Protein AF-A0A1F4RJP4-F1 (afdb_monomer)

Structure (mmCIF, N/CA/C/O backbone):
data_AF-A0A1F4RJP4-F1
#
_entry.id   AF-A0A1F4RJP4-F1
#
loop_
_atom_site.group_PDB
_atom_site.id
_atom_site.type_symbol
_atom_site.label_atom_id
_atom_site.label_alt_id
_atom_site.label_comp_id
_atom_site.label_asym_id
_atom_site.label_entity_id
_atom_site.label_seq_id
_atom_site.pdbx_PDB_ins_code
_atom_site.Cartn_x
_atom_site.Cartn_y
_atom_site.Cartn_z
_atom_site.occupancy
_atom_site.B_iso_or_equiv
_atom_site.auth_seq_id
_atom_site.auth_comp_id
_atom_site.auth_asym_id
_atom_site.auth_atom_id
_atom_site.pdbx_PDB_model_num
ATOM 1 N N . MET A 1 1 ? 4.110 -19.341 -16.156 1.00 52.88 1 MET A N 1
ATOM 2 C CA . MET A 1 1 ? 4.698 -18.355 -17.087 1.00 52.88 1 MET A CA 1
ATOM 3 C C . MET A 1 1 ? 5.980 -18.967 -17.621 1.00 52.88 1 MET A C 1
ATOM 5 O O . MET A 1 1 ? 6.853 -19.254 -16.818 1.00 52.88 1 MET A O 1
ATOM 9 N N . SER A 1 2 ? 6.048 -19.293 -18.911 1.00 66.00 2 SER A N 1
ATOM 10 C CA . SER A 1 2 ? 7.156 -20.068 -19.509 1.00 66.00 2 SER A CA 1
ATOM 11 C C . SER A 1 2 ? 7.699 -19.457 -20.808 1.00 66.00 2 SER A C 1
ATOM 13 O O . SER A 1 2 ? 8.524 -20.071 -21.471 1.00 66.00 2 SER A O 1
ATOM 15 N N . ASP A 1 3 ? 7.273 -18.243 -21.161 1.00 86.75 3 ASP A N 1
ATOM 16 C CA . ASP A 1 3 ? 7.645 -17.534 -22.394 1.00 86.75 3 ASP A CA 1
ATOM 17 C C . ASP A 1 3 ? 8.499 -16.277 -22.146 1.00 86.75 3 ASP A C 1
ATOM 19 O O . ASP A 1 3 ? 8.596 -15.406 -23.004 1.00 86.75 3 ASP A O 1
ATOM 23 N N . GLY A 1 4 ? 9.115 -16.159 -20.966 1.00 82.88 4 GLY A N 1
ATOM 24 C CA . GLY A 1 4 ? 10.009 -15.043 -20.636 1.00 82.88 4 GLY A CA 1
ATOM 25 C C . GLY A 1 4 ? 9.309 -13.711 -20.344 1.00 82.88 4 GLY A C 1
ATOM 26 O O . GLY A 1 4 ? 9.984 -12.698 -20.169 1.00 82.88 4 GLY A O 1
ATOM 27 N N . ARG A 1 5 ? 7.972 -13.681 -20.261 1.00 88.69 5 ARG A N 1
ATOM 28 C CA . ARG A 1 5 ? 7.241 -12.471 -19.862 1.00 88.69 5 ARG A CA 1
ATOM 29 C C . ARG A 1 5 ? 7.462 -12.135 -18.388 1.00 88.69 5 ARG A C 1
ATOM 31 O O . ARG A 1 5 ? 7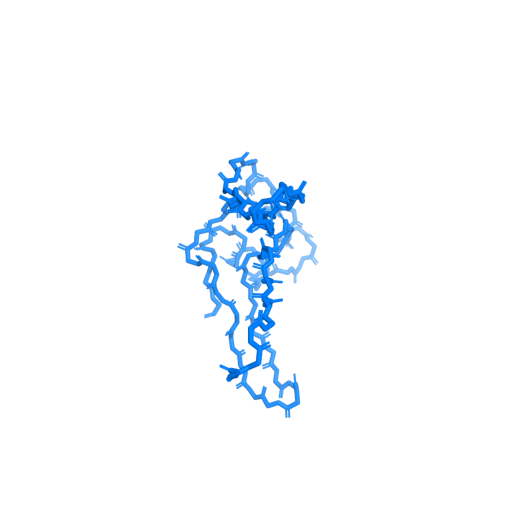.402 -13.005 -17.521 1.00 88.69 5 ARG A O 1
ATOM 38 N N . LEU A 1 6 ? 7.635 -10.843 -18.124 1.00 90.81 6 LEU A N 1
ATOM 39 C CA . LEU A 1 6 ? 7.722 -10.266 -16.789 1.00 90.81 6 LEU A CA 1
ATOM 40 C C . LEU A 1 6 ? 6.378 -9.628 -16.415 1.00 90.81 6 LEU A C 1
ATOM 42 O O . LEU A 1 6 ? 5.877 -8.770 -17.138 1.00 90.81 6 LEU A O 1
ATOM 46 N N . ALA A 1 7 ? 5.816 -10.029 -15.277 1.00 94.00 7 ALA A N 1
ATOM 47 C CA . ALA A 1 7 ? 4.664 -9.377 -14.663 1.00 94.00 7 ALA A CA 1
ATOM 48 C C . ALA A 1 7 ? 5.113 -8.699 -13.365 1.00 94.00 7 ALA A C 1
ATOM 50 O O . ALA A 1 7 ? 5.727 -9.342 -12.514 1.00 94.00 7 ALA A O 1
ATOM 51 N N . VAL A 1 8 ? 4.812 -7.409 -13.217 1.00 95.94 8 VAL A N 1
ATOM 52 C CA . VAL A 1 8 ? 5.193 -6.616 -12.042 1.00 95.94 8 VAL A CA 1
ATOM 53 C C . VAL A 1 8 ? 3.936 -6.063 -11.392 1.00 95.94 8 VAL A C 1
ATOM 55 O O . VAL A 1 8 ? 3.144 -5.387 -12.043 1.00 95.94 8 VAL A O 1
ATOM 58 N N . ASN A 1 9 ? 3.775 -6.328 -10.100 1.00 96.56 9 ASN A N 1
ATOM 59 C CA . ASN A 1 9 ? 2.834 -5.609 -9.255 1.00 96.56 9 ASN A CA 1
ATOM 60 C C . ASN A 1 9 ? 3.645 -4.607 -8.412 1.00 96.56 9 ASN A C 1
ATOM 62 O O . ASN A 1 9 ? 4.478 -5.050 -7.623 1.00 96.56 9 ASN A O 1
ATOM 66 N N . PRO A 1 10 ? 3.446 -3.288 -8.579 1.00 96.88 10 PRO A N 1
ATOM 67 C CA . PRO A 1 10 ? 4.207 -2.270 -7.852 1.00 96.88 10 PRO A CA 1
ATOM 68 C C . PRO A 1 10 ? 3.794 -2.135 -6.376 1.00 96.88 10 PRO A C 1
ATOM 70 O O . PRO A 1 10 ? 4.415 -1.379 -5.632 1.00 96.88 10 PRO A O 1
ATOM 73 N N . GLY A 1 11 ? 2.743 -2.837 -5.951 1.00 96.19 11 GLY A N 1
ATOM 74 C CA . GLY A 1 11 ? 2.070 -2.597 -4.685 1.00 96.19 11 GLY A CA 1
ATOM 75 C C . GLY A 1 11 ? 1.108 -1.414 -4.775 1.00 96.19 11 GLY A C 1
ATOM 76 O O . GLY A 1 11 ? 0.655 -1.031 -5.854 1.00 96.19 11 GLY A O 1
ATOM 77 N N . SER A 1 12 ? 0.770 -0.853 -3.617 1.00 97.62 12 SER A N 1
ATOM 78 C CA . SER A 1 12 ? -0.179 0.250 -3.494 1.00 97.62 12 SER A CA 1
ATOM 79 C C . SER A 1 12 ? 0.475 1.440 -2.810 1.00 97.62 12 SER A C 1
ATOM 81 O O . SER A 1 12 ? 1.119 1.299 -1.769 1.00 97.62 12 SER A O 1
ATOM 83 N N . VAL A 1 13 ? 0.271 2.628 -3.378 1.00 98.25 13 VAL A N 1
ATOM 84 C CA . VAL A 1 13 ? 0.743 3.885 -2.785 1.00 98.25 13 VAL A CA 1
ATOM 85 C C . VAL A 1 13 ? -0.145 4.305 -1.613 1.00 98.25 13 VAL A C 1
ATOM 87 O O . VAL A 1 13 ? 0.365 4.803 -0.617 1.00 98.25 13 VAL A O 1
ATOM 90 N N . GLY A 1 14 ? -1.465 4.126 -1.731 1.00 96.56 14 GLY A N 1
ATOM 91 C CA . GLY A 1 14 ? -2.441 4.752 -0.831 1.00 96.56 14 GLY A CA 1
ATOM 92 C C . GLY A 1 14 ? -3.283 3.798 0.011 1.00 96.56 14 GLY A C 1
ATOM 93 O O . GLY A 1 14 ? -3.951 4.259 0.928 1.00 96.56 14 GLY A O 1
ATOM 94 N N . LEU A 1 15 ? -3.277 2.496 -0.286 1.00 97.25 15 LEU A N 1
ATOM 95 C CA . LEU A 1 15 ? -4.042 1.504 0.472 1.00 97.25 15 LEU A CA 1
ATOM 96 C C . LEU A 1 15 ? -3.264 0.179 0.540 1.00 97.25 15 LEU A C 1
ATOM 98 O O . LEU A 1 15 ? -3.367 -0.629 -0.386 1.00 97.25 15 LEU A O 1
ATOM 102 N N . PRO A 1 16 ? -2.431 -0.024 1.577 1.00 97.56 16 PRO A N 1
ATOM 103 C CA . PRO A 1 16 ? -1.498 -1.150 1.649 1.00 97.56 16 PRO A CA 1
ATOM 104 C C . PRO A 1 16 ? -2.173 -2.483 1.988 1.00 97.56 16 PRO A C 1
ATOM 106 O O . PRO A 1 16 ? -1.549 -3.533 1.801 1.00 97.56 16 PRO A O 1
ATOM 109 N N . ALA A 1 17 ? -3.419 -2.453 2.470 1.00 98.19 17 ALA A N 1
ATOM 110 C CA . ALA A 1 17 ? -4.234 -3.639 2.655 1.00 98.19 17 ALA A CA 1
ATOM 111 C C . ALA A 1 17 ? -5.727 -3.376 2.468 1.00 98.19 17 ALA A C 1
ATOM 113 O O . ALA A 1 17 ? -6.187 -2.247 2.626 1.00 98.19 17 ALA A O 1
ATOM 114 N N . TYR A 1 18 ? -6.459 -4.429 2.125 1.00 97.44 18 TYR A N 1
ATOM 115 C CA . TYR A 1 18 ? -7.917 -4.458 2.138 1.00 97.44 18 TYR A CA 1
ATOM 116 C C . TYR A 1 18 ? -8.423 -5.899 2.152 1.00 97.44 18 TYR A C 1
ATOM 118 O O . TYR A 1 18 ? -7.70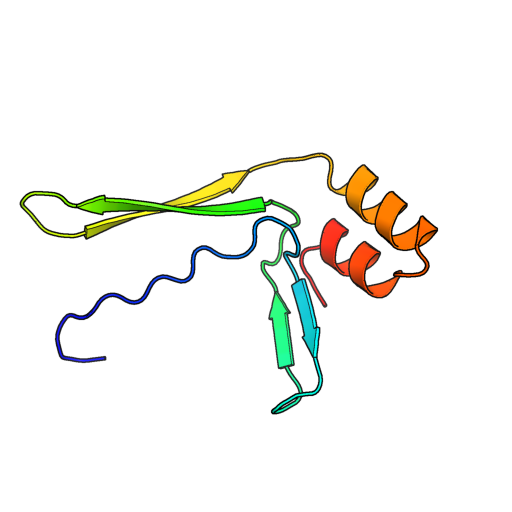9 -6.827 1.760 1.00 97.44 18 TYR A O 1
ATOM 126 N N . SER A 1 19 ? -9.668 -6.069 2.582 1.00 97.44 19 SER A N 1
ATOM 127 C CA . SER A 1 19 ? -10.465 -7.261 2.313 1.00 97.44 19 SER A CA 1
ATOM 128 C C . SER A 1 19 ? -11.652 -6.888 1.431 1.00 97.44 19 SER A C 1
ATOM 130 O O . SER A 1 19 ? -12.186 -5.784 1.532 1.00 97.44 19 SER A O 1
ATOM 132 N N . ASP A 1 20 ? -12.022 -7.789 0.531 1.00 95.75 20 ASP A N 1
ATOM 133 C CA . ASP A 1 20 ? -13.172 -7.639 -0.362 1.00 95.75 20 ASP A CA 1
ATOM 134 C C . ASP A 1 20 ? -13.806 -9.025 -0.567 1.00 95.75 20 ASP A C 1
ATOM 136 O O . ASP A 1 20 ? -13.134 -10.055 -0.444 1.00 95.75 20 ASP A O 1
ATOM 140 N N . ASP A 1 21 ? -15.112 -9.057 -0.809 1.00 96.88 21 ASP A N 1
ATOM 141 C CA . ASP A 1 21 ? -15.904 -10.271 -0.990 1.00 96.88 21 ASP A CA 1
ATOM 142 C C . ASP A 1 21 ? -16.128 -10.629 -2.466 1.00 96.88 21 ASP A C 1
ATOM 144 O O . ASP A 1 21 ? -16.650 -11.707 -2.759 1.00 96.88 21 ASP A O 1
ATOM 148 N N . ARG A 1 22 ? -15.704 -9.767 -3.404 1.00 93.25 22 ARG A N 1
ATOM 149 C CA . ARG A 1 22 ? -15.914 -9.955 -4.849 1.00 93.25 22 ARG A CA 1
ATOM 150 C C . ARG A 1 22 ? -14.614 -9.997 -5.649 1.00 93.25 22 ARG A C 1
ATOM 152 O O . ARG A 1 22 ? -13.717 -9.200 -5.408 1.00 93.25 22 ARG A O 1
A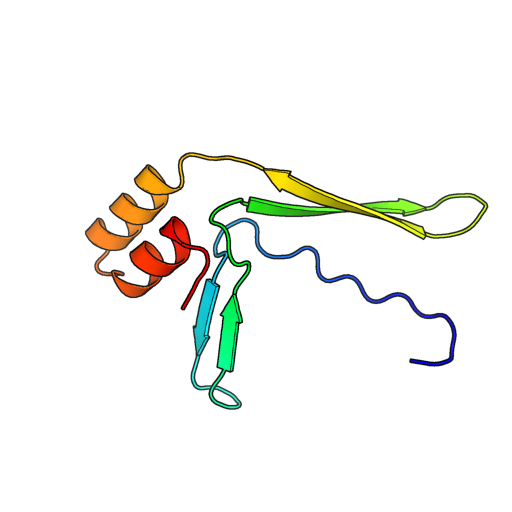TOM 159 N N . PRO A 1 23 ? -14.525 -10.835 -6.698 1.00 93.50 23 PRO A N 1
ATOM 160 C CA . PRO A 1 23 ? -15.493 -11.865 -7.089 1.00 93.50 23 PRO A CA 1
ATOM 161 C C . PRO A 1 23 ? -15.550 -13.053 -6.114 1.00 93.50 23 PRO A C 1
ATOM 163 O O . PRO A 1 23 ? -16.533 -13.777 -6.125 1.00 93.50 23 PRO A O 1
ATOM 166 N N . GLU A 1 24 ? -14.531 -13.216 -5.272 1.00 97.06 24 GLU A N 1
ATOM 167 C CA . GLU A 1 24 ? -14.456 -14.195 -4.186 1.00 97.06 24 GLU A CA 1
ATOM 168 C C . GLU A 1 24 ? -13.835 -13.516 -2.954 1.00 97.06 24 GLU A C 1
ATOM 170 O O . GLU A 1 24 ? -13.053 -12.572 -3.132 1.00 97.06 24 GLU A O 1
ATOM 175 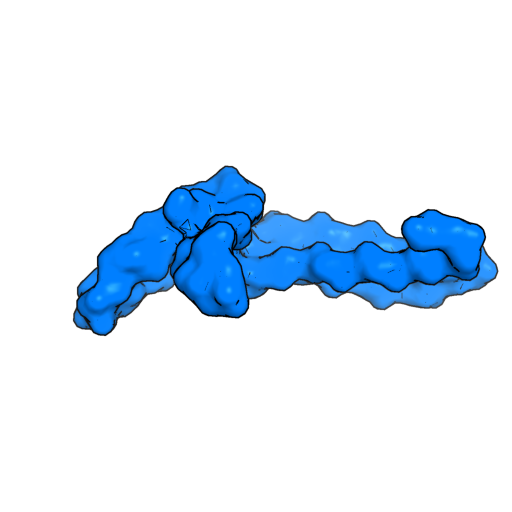N N . PRO A 1 25 ? -14.103 -13.988 -1.722 1.00 97.69 25 PRO A N 1
ATOM 176 C CA . PRO A 1 25 ? -13.474 -13.456 -0.519 1.00 97.69 25 PRO A CA 1
ATOM 177 C C . PRO A 1 25 ? -11.949 -13.506 -0.592 1.00 97.69 25 PRO A C 1
ATOM 179 O O . PRO A 1 25 ? -11.350 -14.572 -0.747 1.00 97.69 25 PRO A O 1
ATOM 182 N N . HIS A 1 26 ? -11.305 -12.354 -0.442 1.00 96.75 26 HIS A N 1
ATOM 183 C CA . HIS A 1 26 ? -9.853 -12.258 -0.468 1.00 96.75 26 HIS A CA 1
ATOM 184 C C . HIS A 1 26 ? -9.334 -11.123 0.412 1.00 96.75 26 HIS A C 1
ATOM 186 O O . HIS A 1 26 ? -10.064 -10.224 0.832 1.00 96.75 26 HIS A O 1
ATOM 192 N N . LYS A 1 27 ? -8.034 -11.195 0.699 1.00 96.88 27 LYS A N 1
ATOM 193 C CA . LYS A 1 27 ? -7.279 -10.156 1.391 1.00 96.88 27 LYS A CA 1
ATOM 194 C C . LYS A 1 27 ? -6.035 -9.832 0.591 1.00 96.88 27 LYS A C 1
ATOM 196 O O . LYS A 1 27 ? -5.322 -10.737 0.160 1.00 96.88 27 LYS A O 1
ATOM 201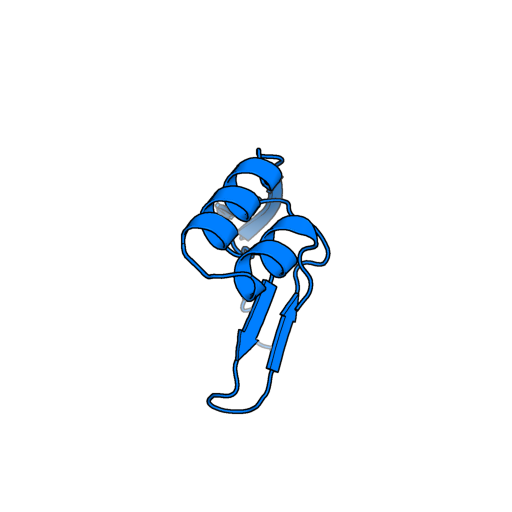 N N . MET A 1 28 ? -5.762 -8.546 0.439 1.00 96.31 28 MET A N 1
ATOM 202 C CA . MET A 1 28 ? -4.486 -8.057 -0.064 1.00 96.31 28 MET A CA 1
ATOM 203 C C . MET A 1 28 ? -3.758 -7.409 1.100 1.00 96.31 28 MET A C 1
ATOM 205 O O . MET A 1 28 ? -4.322 -6.546 1.763 1.00 96.31 28 MET A O 1
ATOM 209 N N . GLU A 1 29 ? -2.522 -7.830 1.365 1.00 97.31 29 GLU A N 1
ATOM 210 C CA . GLU A 1 29 ? -1.764 -7.379 2.532 1.00 97.31 29 GLU A CA 1
ATOM 211 C C . GLU A 1 29 ? -0.304 -7.124 2.167 1.00 97.31 29 GLU A C 1
ATOM 213 O O . GLU A 1 29 ? 0.446 -8.039 1.823 1.00 97.31 29 GLU A O 1
ATOM 218 N N . SER A 1 30 ? 0.133 -5.872 2.283 1.00 96.75 30 SER A N 1
ATOM 219 C CA . SER A 1 30 ? 1.548 -5.522 2.109 1.00 96.75 30 SER A CA 1
ATOM 220 C C . SER A 1 30 ? 2.389 -5.872 3.343 1.00 96.75 30 SER A C 1
ATOM 222 O O . SER A 1 30 ? 3.618 -5.935 3.256 1.00 96.75 30 SER A O 1
ATOM 224 N N . GLY A 1 31 ? 1.749 -6.076 4.501 1.00 97.50 31 GLY A N 1
ATOM 225 C CA . GLY A 1 31 ? 2.389 -6.403 5.778 1.00 97.50 31 GLY A CA 1
ATOM 226 C C . GLY A 1 31 ? 3.147 -5.242 6.430 1.00 97.50 31 GLY A C 1
ATOM 227 O O . GLY A 1 31 ? 3.816 -5.449 7.441 1.00 97.50 31 GLY A O 1
ATOM 228 N N . SER A 1 32 ? 3.084 -4.042 5.845 1.00 98.00 32 SER A N 1
ATOM 229 C CA . SER A 1 32 ? 3.634 -2.808 6.403 1.00 98.00 32 SER A CA 1
ATOM 230 C C . SER A 1 32 ? 2.873 -1.584 5.870 1.00 98.00 32 SER A C 1
ATOM 232 O O . SER A 1 32 ? 2.288 -1.670 4.787 1.00 98.00 32 SER A O 1
ATOM 234 N N . PRO A 1 33 ? 2.900 -0.441 6.580 1.00 98.25 33 PRO A N 1
ATOM 235 C CA . PRO A 1 33 ? 2.145 0.758 6.203 1.00 98.25 33 PRO A CA 1
ATOM 236 C C . PRO A 1 33 ? 2.843 1.629 5.148 1.00 98.25 33 PRO A C 1
ATOM 238 O O . PRO A 1 33 ? 2.397 2.732 4.871 1.00 98.25 33 PRO A O 1
ATOM 241 N N . HIS A 1 34 ? 3.970 1.190 4.585 1.00 98.69 34 HIS A N 1
ATOM 242 C CA . HIS A 1 34 ? 4.731 2.003 3.636 1.00 98.69 34 HIS A CA 1
ATOM 243 C C . HIS A 1 34 ? 3.977 2.126 2.311 1.00 98.69 34 HIS A C 1
ATOM 245 O O . HIS A 1 34 ? 3.435 1.136 1.816 1.00 98.69 34 HIS A O 1
ATOM 251 N N . ALA A 1 35 ? 4.032 3.306 1.694 1.00 98.44 35 ALA A N 1
ATOM 252 C CA . ALA A 1 35 ? 3.604 3.466 0.312 1.00 98.44 35 ALA A CA 1
ATOM 253 C C . ALA A 1 35 ? 4.538 2.648 -0.589 1.00 98.44 35 ALA A C 1
ATOM 255 O O . ALA A 1 35 ? 5.763 2.723 -0.434 1.00 98.44 35 ALA A O 1
ATOM 256 N N . ARG A 1 36 ? 3.979 1.866 -1.518 1.00 98.50 36 ARG A N 1
ATOM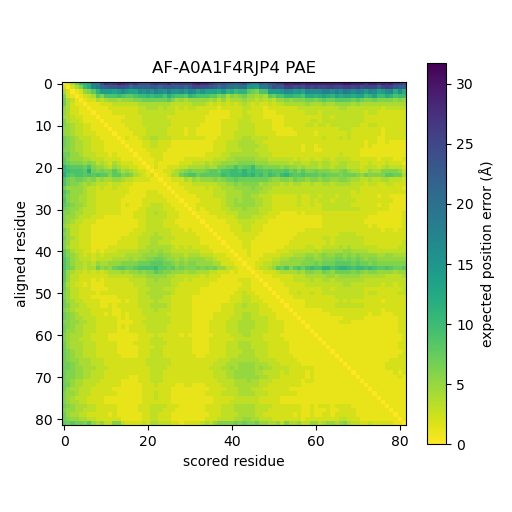 257 C CA . ARG A 1 36 ? 4.760 1.037 -2.442 1.00 98.50 36 ARG A CA 1
ATOM 258 C C . ARG A 1 36 ? 4.524 1.411 -3.890 1.00 98.50 36 ARG A C 1
ATOM 260 O O . ARG A 1 36 ? 3.389 1.617 -4.316 1.00 98.50 36 ARG A O 1
ATOM 267 N N . TYR A 1 37 ? 5.622 1.487 -4.627 1.00 98.19 37 TYR A N 1
ATOM 268 C CA . TYR A 1 37 ? 5.622 1.582 -6.077 1.00 98.19 37 TYR A CA 1
ATOM 269 C C . TYR A 1 37 ? 6.861 0.887 -6.638 1.00 98.19 37 TYR A C 1
ATOM 271 O O . TYR A 1 37 ? 7.797 0.560 -5.903 1.00 98.19 37 TYR A O 1
ATOM 279 N N . ALA A 1 38 ? 6.873 0.678 -7.953 1.00 98.38 38 ALA A N 1
ATOM 280 C CA . ALA A 1 38 ? 8.039 0.177 -8.658 1.00 98.38 38 ALA A CA 1
ATOM 281 C C . ALA A 1 38 ? 8.534 1.191 -9.691 1.00 98.38 38 ALA A C 1
ATOM 283 O O . ALA A 1 38 ? 7.731 1.848 -10.355 1.00 98.38 38 ALA A O 1
ATOM 284 N N . VAL A 1 39 ? 9.852 1.285 -9.842 1.00 98.19 39 VAL A N 1
ATOM 285 C CA . VAL A 1 39 ? 10.507 1.970 -10.959 1.00 98.19 39 VAL A CA 1
ATOM 286 C C . VAL A 1 39 ? 10.999 0.902 -11.924 1.00 98.19 39 VAL A C 1
ATOM 288 O O . VAL A 1 39 ? 11.683 -0.042 -11.529 1.00 98.19 39 VAL A O 1
ATOM 291 N N . LEU A 1 40 ? 10.602 1.026 -13.188 1.00 97.69 40 LEU A N 1
ATOM 292 C CA . LEU A 1 40 ? 11.001 0.116 -14.253 1.00 97.69 40 LEU A CA 1
ATOM 293 C C . LEU A 1 40 ? 11.963 0.843 -15.186 1.00 97.69 40 LEU A C 1
ATOM 295 O O . LEU A 1 40 ? 11.611 1.866 -15.771 1.00 97.69 40 LEU A O 1
ATOM 299 N N . SER A 1 41 ? 13.148 0.273 -15.360 1.00 97.75 41 SER A N 1
ATOM 300 C CA . SER A 1 41 ? 14.173 0.787 -16.265 1.00 97.75 41 SER A CA 1
ATOM 301 C C . SER A 1 41 ? 14.409 -0.219 -17.383 1.00 97.75 41 SER A C 1
ATOM 303 O O . SER A 1 41 ? 14.716 -1.381 -17.122 1.00 97.75 41 SER A O 1
ATOM 305 N N . HIS A 1 42 ? 14.271 0.209 -18.638 1.00 95.31 42 HIS A N 1
ATOM 306 C CA . HIS A 1 42 ? 14.602 -0.629 -19.789 1.00 95.31 42 HIS A CA 1
ATOM 307 C C . HIS A 1 42 ? 16.082 -0.462 -20.140 1.00 95.31 42 HIS A C 1
ATOM 309 O O . HIS A 1 42 ? 16.531 0.637 -20.464 1.00 95.31 42 HIS A O 1
ATOM 315 N N . THR A 1 43 ? 16.841 -1.550 -20.067 1.00 94.94 43 THR A N 1
ATOM 316 C CA . THR A 1 43 ? 18.293 -1.571 -20.280 1.00 94.94 43 THR A CA 1
ATOM 317 C C . THR A 1 43 ? 18.658 -2.423 -21.497 1.00 94.94 43 THR A C 1
ATOM 319 O O . THR A 1 43 ? 17.812 -3.118 -22.059 1.00 94.94 43 THR A O 1
ATOM 322 N N . ALA A 1 44 ? 19.936 -2.423 -21.890 1.00 95.31 44 ALA A N 1
ATOM 323 C CA . ALA A 1 44 ? 20.427 -3.277 -22.974 1.00 95.31 44 ALA A CA 1
ATOM 324 C C . ALA A 1 44 ? 20.260 -4.786 -22.697 1.00 95.31 44 ALA A C 1
ATOM 326 O O . ALA A 1 44 ? 20.230 -5.576 -23.636 1.00 95.31 44 ALA A O 1
ATOM 327 N N . THR A 1 45 ? 20.143 -5.191 -21.428 1.00 91.25 45 THR A N 1
ATOM 328 C CA . THR A 1 45 ? 19.974 -6.593 -21.011 1.00 91.25 45 THR A CA 1
ATOM 329 C C . THR A 1 45 ? 18.532 -6.934 -20.618 1.00 91.25 45 THR A C 1
ATOM 331 O O . THR A 1 45 ? 18.266 -8.059 -20.200 1.00 91.25 45 THR A O 1
ATOM 334 N N . GLY A 1 46 ? 17.593 -5.992 -20.777 1.00 93.06 46 GLY A N 1
ATOM 335 C CA . GLY A 1 46 ? 16.172 -6.163 -20.474 1.00 93.06 46 GLY A CA 1
ATOM 336 C C . GLY A 1 46 ? 15.648 -5.209 -19.398 1.00 93.06 46 GLY A C 1
ATOM 337 O O . GLY A 1 46 ? 16.255 -4.180 -19.093 1.00 93.06 46 GLY A O 1
ATOM 338 N N . TRP A 1 47 ? 14.484 -5.539 -18.839 1.00 95.56 47 TRP A N 1
ATOM 339 C CA . TRP A 1 47 ? 13.844 -4.760 -17.778 1.00 95.56 47 TRP A CA 1
ATOM 340 C C . TRP A 1 47 ? 14.530 -4.966 -16.426 1.00 95.56 47 TRP A C 1
ATOM 342 O O . TRP A 1 47 ? 14.654 -6.090 -15.946 1.00 95.56 47 TRP A O 1
ATOM 352 N N . MET A 1 48 ? 14.896 -3.862 -15.784 1.00 96.38 48 MET A N 1
ATOM 353 C CA . MET A 1 48 ? 15.270 -3.801 -14.376 1.00 96.38 48 MET A CA 1
ATOM 354 C C . MET A 1 48 ? 14.084 -3.261 -13.573 1.00 96.38 48 MET A C 1
ATOM 356 O O . MET A 1 48 ? 13.447 -2.290 -13.986 1.00 96.38 48 MET A O 1
ATOM 360 N N . VAL A 1 49 ? 13.785 -3.894 -12.438 1.00 97.31 49 VAL A N 1
ATOM 361 C CA . VAL A 1 49 ? 12.670 -3.521 -11.559 1.00 97.31 49 VAL A CA 1
ATOM 362 C C . VAL A 1 49 ? 13.215 -3.172 -10.186 1.00 97.31 49 VAL A C 1
ATOM 364 O O . VAL A 1 49 ? 13.829 -4.009 -9.528 1.00 97.31 49 VAL A O 1
ATOM 367 N N . GLU A 1 50 ? 12.928 -1.962 -9.731 1.00 98.12 50 GLU A N 1
ATOM 368 C CA . GLU A 1 50 ? 13.195 -1.521 -8.368 1.00 98.12 50 GLU A CA 1
ATOM 369 C C . GLU A 1 50 ? 11.865 -1.389 -7.636 1.00 98.12 50 GLU A C 1
ATOM 371 O O . GLU A 1 50 ? 10.998 -0.639 -8.077 1.00 98.12 50 GLU A O 1
ATOM 376 N N . GLN A 1 51 ? 11.682 -2.118 -6.534 1.00 97.75 51 GLN A N 1
ATOM 377 C CA . GLN A 1 51 ? 10.511 -1.967 -5.668 1.00 97.75 51 GLN A CA 1
ATOM 378 C C . GLN A 1 51 ? 10.861 -1.096 -4.469 1.00 97.75 51 GLN A C 1
ATOM 380 O O . GLN A 1 51 ? 11.802 -1.392 -3.733 1.00 97.75 51 GLN A O 1
ATOM 385 N N . LEU A 1 52 ? 10.081 -0.040 -4.263 1.00 98.44 52 LEU A N 1
ATOM 386 C CA . LEU A 1 52 ? 10.318 0.948 -3.223 1.00 98.44 52 LEU A CA 1
ATOM 387 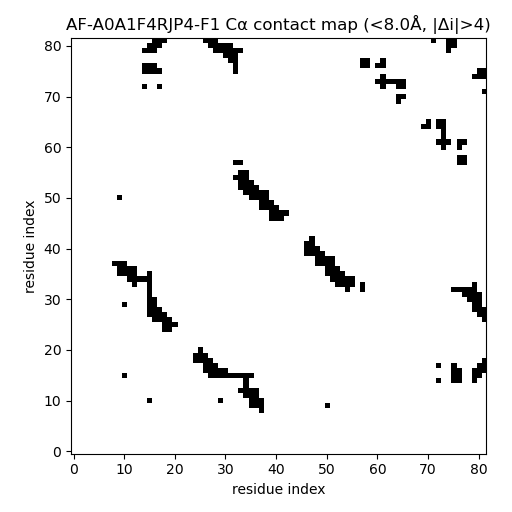C C . LEU A 1 52 ? 9.233 0.869 -2.153 1.00 98.44 52 LEU A C 1
ATOM 389 O O . LEU A 1 52 ? 8.050 0.724 -2.457 1.00 98.44 52 LEU A O 1
ATOM 393 N N . ALA A 1 53 ? 9.655 1.000 -0.897 1.00 98.44 53 ALA A N 1
ATOM 394 C CA . ALA A 1 53 ? 8.791 1.134 0.266 1.00 98.44 53 ALA A CA 1
ATOM 395 C C . ALA A 1 53 ? 9.128 2.456 0.957 1.00 98.44 53 ALA A C 1
ATOM 397 O O . ALA A 1 53 ? 10.195 2.597 1.553 1.00 98.44 53 ALA A O 1
ATOM 398 N N . ILE A 1 54 ? 8.237 3.438 0.835 1.00 98.38 54 ILE A N 1
ATOM 399 C CA . ILE A 1 54 ? 8.496 4.813 1.261 1.00 98.38 54 ILE A CA 1
ATOM 400 C C . ILE A 1 54 ? 7.699 5.138 2.526 1.00 98.38 54 ILE A C 1
ATOM 402 O O . ILE A 1 54 ? 6.484 4.898 2.562 1.00 98.38 54 ILE A O 1
ATOM 406 N N . PRO A 1 55 ? 8.351 5.679 3.573 1.00 98.38 55 PRO A N 1
ATOM 407 C CA . PRO A 1 55 ? 7.638 6.127 4.750 1.00 98.38 55 PRO A CA 1
ATOM 408 C C . PRO A 1 55 ? 6.829 7.392 4.466 1.00 98.38 55 PRO A C 1
ATOM 410 O O . PRO A 1 55 ? 7.262 8.280 3.734 1.00 98.38 55 PRO A O 1
ATOM 413 N N . TYR A 1 56 ? 5.659 7.486 5.085 1.00 98.44 56 TYR A N 1
ATOM 414 C CA . TYR A 1 56 ? 4.826 8.684 5.096 1.00 98.44 56 TYR A CA 1
ATOM 415 C C . TYR A 1 56 ? 4.073 8.757 6.425 1.00 98.44 56 TYR A C 1
ATOM 417 O O . TYR A 1 56 ? 4.163 7.853 7.254 1.00 98.44 56 TYR A O 1
ATOM 425 N N . ASP A 1 57 ? 3.318 9.827 6.646 1.00 98.44 57 ASP A N 1
ATOM 426 C CA . ASP A 1 57 ? 2.486 9.958 7.841 1.00 98.44 57 ASP A CA 1
ATOM 427 C C . ASP A 1 57 ? 1.200 9.112 7.732 1.00 98.44 57 ASP A C 1
ATOM 429 O O . ASP A 1 57 ? 0.091 9.618 7.533 1.00 98.44 57 ASP A O 1
ATOM 433 N N . TRP A 1 58 ? 1.350 7.787 7.817 1.00 98.56 58 TRP A N 1
ATOM 434 C CA . TRP A 1 58 ? 0.232 6.837 7.769 1.00 98.56 58 TRP A CA 1
ATOM 435 C C . TRP A 1 58 ? -0.681 6.936 8.988 1.00 98.56 58 TRP A C 1
ATOM 437 O O . TRP A 1 58 ? -1.860 6.606 8.882 1.00 98.56 58 TRP A O 1
ATOM 447 N N . LYS A 1 59 ? -0.182 7.448 10.120 1.00 98.44 59 LYS A N 1
ATOM 448 C CA . LYS A 1 59 ? -1.016 7.733 11.293 1.00 98.44 59 LYS A CA 1
ATOM 449 C C . LYS A 1 59 ? -2.025 8.827 10.969 1.00 98.44 59 LYS A C 1
ATOM 451 O O . LYS A 1 59 ? -3.218 8.612 11.147 1.00 98.44 59 LYS A O 1
ATOM 456 N N . LYS A 1 60 ? -1.582 9.937 10.371 1.00 98.69 60 LYS A N 1
ATOM 457 C CA . LYS A 1 60 ? -2.485 10.999 9.909 1.00 98.69 60 LYS A CA 1
ATOM 458 C C . LYS A 1 60 ? -3.477 10.514 8.849 1.00 98.69 60 LYS A C 1
ATOM 460 O O . LYS A 1 60 ? -4.638 10.920 8.862 1.00 98.69 60 LYS A O 1
ATOM 465 N N . ALA A 1 61 ? -3.048 9.643 7.933 1.00 98.56 61 ALA A N 1
ATOM 466 C CA . ALA A 1 61 ? -3.951 9.043 6.947 1.00 98.56 61 ALA A CA 1
ATOM 467 C C . ALA A 1 61 ? -5.010 8.140 7.606 1.00 98.56 61 ALA A C 1
ATOM 469 O O . ALA A 1 61 ? -6.191 8.235 7.274 1.00 98.56 61 ALA A O 1
ATOM 470 N N . SER A 1 62 ? -4.603 7.315 8.572 1.00 98.69 62 SER A N 1
ATOM 471 C CA . SER A 1 62 ? -5.497 6.467 9.363 1.00 98.69 62 SER A CA 1
ATOM 472 C C . SER A 1 62 ? -6.494 7.284 10.185 1.00 98.69 62 SER A C 1
ATOM 474 O O . SER A 1 62 ? -7.698 7.048 10.114 1.00 98.69 62 SER A O 1
ATOM 476 N N . GLU A 1 63 ? -6.036 8.319 10.891 1.00 98.75 63 GLU A N 1
ATOM 477 C CA . GLU A 1 63 ? -6.906 9.241 11.627 1.00 98.75 63 GLU A CA 1
ATOM 478 C C . GLU A 1 63 ? -7.940 9.887 10.705 1.00 98.75 63 GLU A C 1
ATOM 480 O O . GLU A 1 63 ? -9.118 9.981 11.055 1.00 98.75 63 GLU A O 1
ATOM 485 N N . LYS A 1 64 ? -7.526 10.288 9.496 1.00 98.75 64 LYS A N 1
ATOM 486 C CA . LYS A 1 64 ? -8.453 10.837 8.508 1.00 98.75 64 LYS A CA 1
ATOM 487 C C . LYS A 1 64 ? -9.483 9.803 8.051 1.00 98.75 64 LYS A C 1
ATOM 489 O O . LYS A 1 64 ? -10.644 10.164 7.862 1.00 98.75 64 LYS A O 1
ATOM 494 N N . ALA A 1 65 ? -9.092 8.537 7.906 1.00 98.62 65 ALA A N 1
ATOM 495 C CA . ALA A 1 65 ? -10.021 7.450 7.609 1.00 98.62 65 ALA A CA 1
ATOM 496 C C . ALA A 1 65 ? -11.049 7.270 8.739 1.00 98.62 65 ALA A C 1
ATOM 498 O O . ALA A 1 65 ? -12.249 7.253 8.459 1.00 98.62 65 ALA A O 1
ATOM 499 N N . ARG A 1 66 ? -10.617 7.274 10.009 1.00 98.75 66 ARG A N 1
ATOM 500 C CA . ARG A 1 66 ? -11.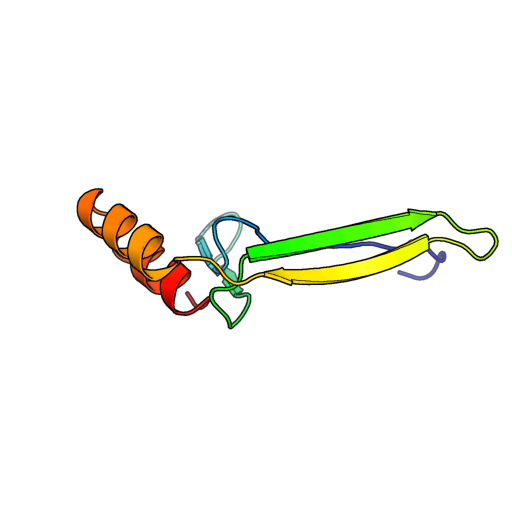528 7.224 11.173 1.00 98.75 66 ARG A CA 1
ATOM 501 C C . ARG A 1 66 ? -12.501 8.399 11.199 1.00 98.75 66 ARG A C 1
ATOM 503 O O . ARG A 1 66 ? -13.700 8.197 11.351 1.00 98.75 66 ARG A O 1
ATOM 510 N N . GLN A 1 67 ? -12.015 9.623 10.975 1.00 98.69 67 GLN A N 1
ATOM 511 C CA . GLN A 1 67 ? -12.861 10.827 10.902 1.00 98.69 67 GLN A CA 1
ATOM 512 C C . GLN A 1 67 ? -13.927 10.741 9.802 1.00 98.69 67 GLN A C 1
ATOM 514 O O . GLN A 1 67 ? -14.983 11.356 9.918 1.00 98.69 67 GLN A O 1
ATOM 519 N N . ASN A 1 68 ? -13.654 9.979 8.743 1.00 98.56 68 ASN A N 1
ATOM 520 C CA . ASN A 1 68 ? -14.577 9.746 7.639 1.00 98.56 68 ASN A CA 1
ATOM 521 C C . ASN A 1 68 ? -15.445 8.482 7.834 1.00 98.56 68 ASN A C 1
ATOM 523 O O . ASN A 1 68 ? -16.124 8.070 6.896 1.00 98.56 68 ASN A O 1
ATOM 527 N N . GLY A 1 69 ? -15.416 7.847 9.012 1.00 98.56 69 GLY A N 1
ATOM 528 C CA . GLY A 1 69 ? -16.200 6.645 9.315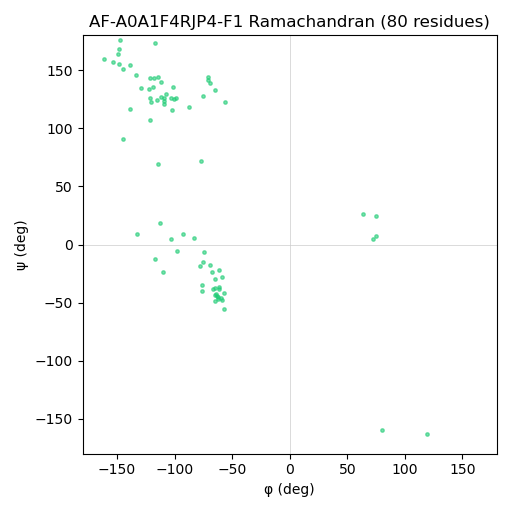 1.00 98.56 69 GLY A CA 1
ATOM 529 C C . GLY A 1 69 ? -15.666 5.358 8.677 1.00 98.56 69 GLY A C 1
ATOM 530 O O . GLY A 1 69 ? -16.435 4.431 8.437 1.00 98.56 69 GLY A O 1
ATOM 531 N N . ARG A 1 70 ? -14.367 5.300 8.361 1.00 98.12 70 ARG A N 1
ATOM 532 C CA . ARG A 1 70 ? -13.692 4.147 7.741 1.00 98.12 70 ARG A CA 1
ATOM 533 C C . ARG A 1 70 ? -12.655 3.531 8.677 1.00 98.12 70 ARG A C 1
ATOM 535 O O . ARG A 1 70 ? -11.449 3.644 8.460 1.00 98.12 70 ARG A O 1
ATOM 542 N N . ASP A 1 71 ? -13.135 2.896 9.745 1.00 98.31 71 ASP A N 1
ATOM 543 C CA . ASP A 1 71 ? -12.280 2.200 10.716 1.00 98.31 71 ASP A CA 1
ATOM 544 C C . ASP A 1 71 ? -11.543 0.995 10.118 1.00 98.31 71 ASP A C 1
ATOM 546 O O . ASP A 1 71 ? -10.428 0.687 10.538 1.00 98.31 71 ASP A O 1
ATOM 550 N N . ASP A 1 72 ? -12.135 0.355 9.108 1.00 97.81 72 ASP A N 1
ATOM 551 C CA . ASP A 1 72 ? -11.499 -0.681 8.296 1.00 97.81 72 ASP A CA 1
ATOM 552 C C . ASP A 1 72 ? -10.217 -0.147 7.640 1.00 97.81 72 ASP A C 1
ATOM 554 O O . ASP A 1 72 ? -9.121 -0.646 7.898 1.00 97.81 72 ASP A O 1
ATOM 558 N N . TRP A 1 73 ? -10.325 0.955 6.894 1.00 98.19 73 TRP A N 1
ATOM 559 C CA . TRP A 1 73 ? -9.179 1.596 6.247 1.00 98.19 73 TRP A CA 1
ATOM 560 C C . TRP A 1 73 ? -8.142 2.079 7.252 1.00 98.19 73 TRP A C 1
ATOM 562 O O . TRP A 1 73 ? -6.952 1.990 6.972 1.00 98.19 73 TRP A O 1
ATOM 572 N N . ALA A 1 74 ? -8.561 2.572 8.416 1.00 98.62 74 ALA A N 1
ATOM 573 C CA . ALA A 1 74 ? -7.641 3.004 9.461 1.00 98.62 74 ALA A CA 1
ATOM 574 C C . ALA A 1 74 ? -6.706 1.863 9.914 1.00 98.62 74 ALA A C 1
ATOM 576 O O . ALA A 1 74 ? -5.484 2.025 9.939 1.00 98.62 74 ALA A O 1
ATOM 577 N N . VAL A 1 75 ? -7.265 0.676 10.184 1.00 98.38 75 VAL A N 1
ATOM 578 C CA . VAL A 1 75 ? -6.482 -0.522 10.541 1.00 98.38 75 VAL A CA 1
ATOM 579 C C . VAL A 1 75 ? -5.566 -0.940 9.392 1.00 98.38 75 VAL A C 1
ATOM 581 O O . VAL A 1 75 ? -4.385 -1.232 9.609 1.00 98.38 75 VAL A O 1
ATOM 584 N N . TRP A 1 76 ? -6.087 -0.933 8.166 1.00 98.56 76 TRP A N 1
ATOM 585 C CA . TRP A 1 76 ? -5.326 -1.325 6.984 1.00 98.56 76 TRP A CA 1
ATOM 586 C C . TRP A 1 76 ? -4.152 -0.383 6.717 1.00 98.56 76 TRP A C 1
ATOM 588 O O . TRP A 1 76 ? -3.050 -0.847 6.439 1.00 98.56 76 TRP A O 1
ATOM 598 N N . LEU A 1 77 ? -4.359 0.927 6.857 1.00 98.56 77 LEU A N 1
ATOM 599 C CA . LEU A 1 77 ? -3.337 1.960 6.683 1.00 98.56 77 LEU A CA 1
ATOM 600 C C . LEU A 1 77 ? -2.248 1.888 7.757 1.00 98.56 77 LEU A C 1
ATOM 602 O O . LEU A 1 77 ? -1.083 2.094 7.439 1.00 98.56 77 LEU A O 1
ATOM 606 N N . GLU A 1 78 ? -2.593 1.587 9.011 1.00 98.12 78 GLU A N 1
ATOM 607 C CA . GLU A 1 78 ? -1.619 1.519 10.112 1.00 98.12 78 GLU A CA 1
ATOM 608 C C . GLU A 1 78 ? -0.761 0.254 10.090 1.00 98.12 78 GLU A C 1
ATOM 610 O O . GLU A 1 78 ? 0.409 0.289 10.480 1.00 98.12 78 GLU A O 1
ATOM 615 N N . SER A 1 79 ? -1.339 -0.869 9.665 1.00 98.00 79 SER A N 1
ATOM 616 C CA . SER A 1 79 ? -0.711 -2.187 9.801 1.00 98.00 79 SER A CA 1
ATOM 617 C C . SER A 1 79 ? -0.260 -2.799 8.477 1.00 98.00 79 SER A C 1
ATOM 619 O O . SER A 1 79 ? 0.620 -3.662 8.462 1.00 98.00 79 SER A O 1
ATOM 621 N N . GLY A 1 80 ? -0.858 -2.380 7.359 1.00 98.00 80 GLY A N 1
ATOM 622 C CA . GLY A 1 80 ? -0.750 -3.091 6.090 1.00 98.00 80 GLY A CA 1
ATOM 623 C C . GLY A 1 80 ? -1.358 -4.497 6.135 1.00 98.00 80 GLY A C 1
ATOM 624 O O . GLY A 1 80 ? -0.900 -5.359 5.381 1.00 98.00 80 GLY A O 1
ATOM 625 N N . ARG A 1 81 ? -2.339 -4.741 7.018 1.00 98.06 81 ARG A N 1
ATOM 626 C CA . ARG A 1 81 ? -3.045 -6.022 7.202 1.00 98.06 81 ARG A CA 1
ATOM 627 C C . ARG A 1 81 ? -4.556 -5.822 7.290 1.00 98.06 81 ARG A C 1
ATOM 629 O O . ARG A 1 81 ? -4.985 -4.806 7.832 1.00 98.06 81 ARG A O 1
ATOM 636 N N . ALA A 1 82 ? -5.328 -6.777 6.770 1.00 93.69 82 ALA A N 1
ATOM 637 C CA . ALA A 1 82 ? -6.789 -6.721 6.643 1.00 93.69 82 ALA A CA 1
ATOM 638 C C . ALA A 1 82 ? -7.510 -7.910 7.279 1.00 93.69 82 ALA A C 1
ATOM 640 O O . ALA A 1 82 ? -6.871 -8.931 7.610 1.00 93.69 82 ALA A O 1
#

Radius of gyration: 15.73 Å; Cα contacts (8 Å, |Δi|>4): 146; chains: 1; bounding box: 37×31×35 Å

Solvent-accessible surface area (backbone atoms only — not comparable to full-atom values): 4801 Å² total; per-residue (Å²): 141,88,82,84,79,86,86,83,81,44,73,31,62,87,58,26,21,41,67,47,66,71,97,52,76,48,74,47,63,64,69,35,46,39,28,21,40,56,52,77,44,83,49,99,92,42,81,44,78,46,80,46,76,42,87,70,69,33,64,63,53,15,51,51,27,44,77,71,75,30,59,68,53,18,49,6,30,60,44,1,44,99

Foldseek 3Di:
DPPPDDDDDQAAQQFLKDFDPPPHTDIHFNQALFGWGWDWDQDPVGIDIDIDGHDDPLCVVLVVCVVVVNPRRSCCNHGSTD

Mean predicted aligned error: 3.32 Å

Secondary structure (DSSP, 8-state):
--SS--------SS-SEEEE-SSS-EEEE-SS--EEEEEEEEETTEEEEEEEEE---HHHHHHHHHHTT-HHHHHHHHHS--

Sequence (82 aa):
MSDGRLAVNPGSVGLPAYSDDRPEPHKMESGSPHARYAVLSHTATGWMVEQLAIPYDWKKASEKARQNGRDDWAVWLESGRA

pLDDT: mean 95.94, std 6.46, range [52.88, 98.75]